Protein AF-A0ABD0RZQ1-F1 (afdb_monomer_lite)

Radius of gyration: 12.81 Å; chains: 1; bounding box: 33×20×26 Å

Sequence (62 aa):
TSLCTLQKAIAGLVVMSEEMEKIYNSFLNNQVPDHWSNAAYPSLKPLGSWVRDLTLRTAFIE

Organism: Cirrhinus mrigala (NCBI:txid683832)

InterPro domains:
  IPR026983 Dynein heavy chain [PTHR22878] (1-61)
  IPR041228 Dynein heavy chain, C-terminal domain [PF18199] (2-61)

Foldseek 3Di:
DLVVVLVCCVVVNDPQDPLSVQCVVCVVVQHHRPVCVVVADDDPDGNVVSVVVVVVVVVVVD

pLDDT: mean 88.12, std 5.61, range [55.38, 93.19]

Secondary structure (DSSP, 8-state):
-HHHHHHHHHTTSSPPPHHHHHHHHHHHTT---GGGTT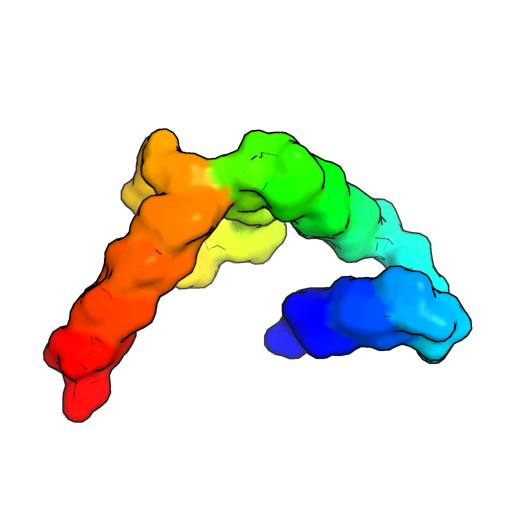TSPP--S-HHHHHHHHHHHHHHH-

Structure (mmCIF, N/CA/C/O backbone):
data_AF-A0ABD0RZQ1-F1
#
_entry.id   AF-A0ABD0RZQ1-F1
#
loop_
_atom_site.group_PDB
_atom_site.id
_atom_site.type_symbol
_atom_site.label_atom_id
_atom_site.label_alt_id
_atom_site.label_comp_id
_atom_site.label_asym_id
_atom_site.label_entity_id
_atom_site.label_seq_id
_atom_site.pdbx_PDB_ins_code
_atom_site.Cartn_x
_atom_site.Cartn_y
_atom_site.Cartn_z
_atom_site.occupancy
_atom_site.B_iso_or_equiv
_atom_site.auth_seq_id
_atom_site.auth_comp_id
_atom_site.auth_asym_id
_atom_site.auth_atom_id
_atom_site.pdbx_PDB_model_num
ATOM 1 N N . THR A 1 1 ? 4.276 -5.484 8.365 1.00 71.00 1 THR A N 1
ATOM 2 C CA . THR A 1 1 ? 3.148 -5.791 9.280 1.00 71.00 1 THR A CA 1
ATOM 3 C C . THR A 1 1 ? 1.882 -5.019 8.933 1.00 71.00 1 THR A C 1
ATOM 5 O O . THR A 1 1 ? 0.817 -5.616 9.007 1.00 71.00 1 THR A O 1
ATOM 8 N N . SER A 1 2 ? 1.975 -3.761 8.483 1.00 82.38 2 SER A N 1
ATOM 9 C CA . SER A 1 2 ? 0.842 -2.904 8.070 1.00 82.38 2 SER A CA 1
ATOM 10 C C . SER A 1 2 ? -0.192 -3.573 7.144 1.00 82.38 2 SER A C 1
ATOM 12 O O . SER A 1 2 ? -1.382 -3.521 7.436 1.00 82.38 2 SER A O 1
ATOM 14 N N . LEU A 1 3 ? 0.238 -4.270 6.084 1.00 86.50 3 LEU A N 1
ATOM 15 C CA . LEU A 1 3 ? -0.662 -4.972 5.148 1.00 86.50 3 LEU A CA 1
ATOM 16 C C . LEU A 1 3 ? -1.500 -6.084 5.800 1.00 86.50 3 LEU A C 1
ATOM 18 O O . LEU A 1 3 ? -2.690 -6.207 5.523 1.00 86.50 3 LEU A O 1
ATOM 22 N N . CYS A 1 4 ? -0.891 -6.883 6.681 1.00 89.88 4 CYS A N 1
ATOM 23 C CA . CYS A 1 4 ? -1.588 -7.968 7.375 1.00 89.88 4 CYS A CA 1
ATOM 24 C C . CYS A 1 4 ? -2.658 -7.412 8.321 1.00 89.88 4 CYS A C 1
ATOM 26 O O . CYS A 1 4 ? -3.767 -7.940 8.400 1.00 89.88 4 CYS A O 1
ATOM 28 N N . THR A 1 5 ? -2.341 -6.319 9.019 1.00 89.44 5 THR A N 1
ATOM 29 C CA . THR A 1 5 ? -3.299 -5.663 9.909 1.00 89.44 5 THR A CA 1
ATOM 30 C C . THR A 1 5 ? -4.440 -5.024 9.124 1.00 89.44 5 THR A C 1
ATOM 32 O O . THR A 1 5 ? -5.587 -5.189 9.520 1.00 89.44 5 THR A O 1
ATOM 35 N N . LEU A 1 6 ? -4.157 -4.403 7.972 1.00 89.62 6 LEU A N 1
ATOM 36 C CA . LEU A 1 6 ? -5.187 -3.861 7.082 1.00 89.62 6 LEU A CA 1
ATOM 37 C C . LEU A 1 6 ? -6.161 -4.951 6.605 1.00 89.62 6 LEU A C 1
ATOM 39 O O . LEU A 1 6 ? -7.371 -4.757 6.663 1.00 89.62 6 LEU A O 1
ATOM 43 N N . GLN A 1 7 ? -5.664 -6.125 6.201 1.00 91.38 7 GLN A N 1
ATOM 44 C CA . GLN A 1 7 ? -6.523 -7.255 5.820 1.00 91.38 7 GLN A CA 1
ATOM 45 C C . GLN A 1 7 ? -7.429 -7.716 6.970 1.00 91.38 7 GLN A C 1
ATOM 47 O O . GLN A 1 7 ? -8.616 -7.962 6.766 1.00 91.38 7 GLN A O 1
ATOM 52 N N . LYS A 1 8 ? -6.887 -7.800 8.191 1.00 91.62 8 LYS A N 1
ATOM 53 C CA . LYS A 1 8 ? -7.667 -8.152 9.385 1.00 91.62 8 LYS A CA 1
ATOM 54 C C . LYS A 1 8 ? -8.690 -7.073 9.746 1.00 91.62 8 LYS A C 1
ATOM 56 O O . LYS A 1 8 ? -9.791 -7.420 10.158 1.00 91.62 8 LYS A O 1
ATOM 61 N N . ALA A 1 9 ? -8.350 -5.798 9.569 1.00 90.94 9 ALA A N 1
ATOM 62 C CA . ALA A 1 9 ? -9.260 -4.684 9.815 1.00 90.94 9 ALA A CA 1
ATOM 63 C C . ALA A 1 9 ? -10.434 -4.677 8.825 1.00 90.94 9 ALA A C 1
ATOM 65 O O . ALA A 1 9 ? -11.581 -4.548 9.241 1.00 90.94 9 ALA A O 1
ATOM 66 N N . ILE A 1 10 ? -10.174 -4.932 7.537 1.00 88.19 10 ILE A N 1
ATOM 67 C CA . ILE A 1 10 ? -11.220 -5.082 6.509 1.00 88.19 10 ILE A CA 1
ATOM 68 C C . ILE A 1 10 ? -12.145 -6.268 6.825 1.00 88.19 10 ILE A C 1
ATOM 70 O O . ILE A 1 10 ? -13.353 -6.182 6.626 1.00 88.19 10 ILE A O 1
ATOM 74 N N . ALA A 1 11 ? -11.597 -7.364 7.357 1.00 91.38 11 ALA A N 1
ATOM 75 C CA . ALA A 1 11 ? -12.373 -8.524 7.796 1.00 91.38 11 ALA A CA 1
ATOM 76 C C . ALA A 1 11 ? -13.125 -8.311 9.130 1.00 91.38 11 ALA A C 1
ATOM 78 O O . ALA A 1 11 ? -13.783 -9.234 9.604 1.00 91.38 11 ALA A O 1
ATOM 79 N N . GLY A 1 12 ? -13.007 -7.138 9.764 1.00 90.38 12 GLY A N 1
ATOM 80 C CA . GLY A 1 12 ? -13.637 -6.834 11.053 1.00 90.38 12 GLY A CA 1
ATOM 81 C C . GLY A 1 12 ? -12.980 -7.509 12.263 1.00 90.38 12 GLY A C 1
ATOM 82 O O . GLY A 1 12 ? -13.546 -7.507 13.351 1.00 90.38 12 GLY A O 1
ATOM 83 N N . LEU A 1 13 ? -11.787 -8.088 12.096 1.00 90.88 13 LEU A N 1
ATOM 84 C CA . LEU A 1 13 ? -11.044 -8.765 13.166 1.00 90.88 13 LEU A CA 1
ATOM 85 C C . LEU A 1 13 ? -10.213 -7.795 14.020 1.00 90.88 13 LEU A C 1
ATOM 87 O O . LEU A 1 13 ? -9.771 -8.154 15.109 1.00 90.88 13 LEU A O 1
ATOM 91 N N . VAL A 1 14 ? -9.951 -6.587 13.514 1.00 90.00 14 VAL A N 1
ATOM 92 C CA . VAL A 1 14 ? -9.188 -5.523 14.183 1.00 90.00 14 VAL A CA 1
ATOM 93 C C . VAL A 1 14 ? -9.890 -4.187 13.930 1.00 90.00 14 VAL A C 1
ATOM 95 O O . VAL A 1 14 ? -10.473 -3.986 12.868 1.00 90.00 14 VAL A O 1
ATOM 98 N N . VAL A 1 15 ? -9.838 -3.264 14.892 1.00 89.31 15 VAL A N 1
ATOM 99 C CA . VAL A 1 15 ? -10.379 -1.906 14.723 1.00 89.31 15 VAL A CA 1
ATOM 100 C C . VAL A 1 15 ? -9.521 -1.129 13.721 1.00 89.31 15 VAL A C 1
ATOM 102 O O . VAL A 1 15 ? -8.301 -1.054 13.873 1.00 89.31 15 VAL A O 1
ATOM 105 N N . MET A 1 16 ? -10.157 -0.540 12.705 1.00 87.44 16 MET A N 1
ATOM 106 C CA . MET A 1 16 ? -9.487 0.326 11.732 1.00 87.44 16 MET A CA 1
ATOM 107 C C . MET A 1 16 ? -9.033 1.621 12.424 1.00 87.44 16 MET A C 1
ATOM 109 O O . MET A 1 16 ? -9.863 2.373 12.932 1.00 87.44 16 MET A O 1
ATOM 113 N N . SER A 1 17 ? -7.724 1.878 12.457 1.00 89.94 17 SER A N 1
ATOM 114 C CA . SER A 1 17 ? -7.173 3.161 12.910 1.00 89.94 17 SER A CA 1
ATOM 115 C 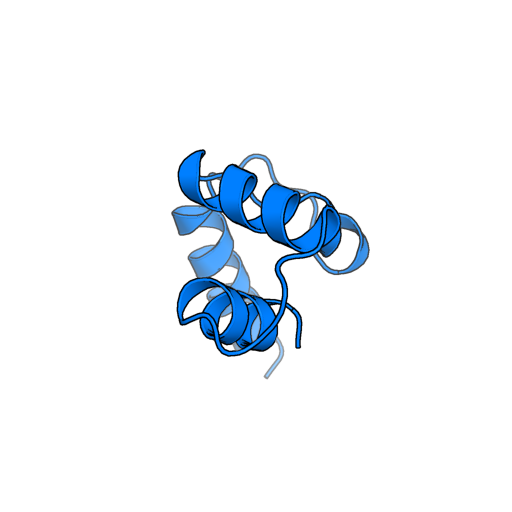C . SER A 1 17 ? -7.125 4.179 11.765 1.00 89.94 17 SER A C 1
ATOM 117 O O . SER A 1 17 ? -7.141 3.802 10.592 1.00 89.94 17 SER A O 1
ATOM 119 N N . GLU A 1 18 ? -6.991 5.466 12.096 1.00 89.56 18 GLU A N 1
ATOM 120 C CA . GLU A 1 18 ? -6.872 6.558 11.112 1.00 89.56 18 GLU A CA 1
ATOM 121 C C . GLU A 1 18 ? -5.714 6.327 10.119 1.00 89.56 18 GLU A C 1
ATOM 123 O O . GLU A 1 18 ? -5.834 6.567 8.919 1.00 89.56 18 GLU A O 1
ATOM 128 N N . GLU A 1 19 ? -4.581 5.809 10.597 1.00 87.75 19 GLU A N 1
ATOM 129 C CA . GLU A 1 19 ? -3.438 5.474 9.739 1.00 87.75 19 GLU A CA 1
ATOM 130 C C . GLU A 1 19 ? -3.781 4.375 8.725 1.00 87.75 19 GLU A C 1
ATOM 132 O O . GLU A 1 19 ? -3.372 4.430 7.565 1.00 87.75 19 GLU A O 1
ATOM 137 N N . MET A 1 20 ? -4.550 3.376 9.155 1.00 88.50 20 MET A N 1
ATOM 138 C CA . MET A 1 20 ? -4.942 2.239 8.329 1.00 88.50 20 MET A CA 1
ATOM 139 C C . MET A 1 20 ? -5.957 2.658 7.262 1.00 88.50 20 MET A C 1
ATOM 141 O O . MET A 1 20 ? -5.862 2.225 6.114 1.00 88.50 20 MET A O 1
ATOM 145 N N . GLU A 1 21 ? -6.856 3.577 7.614 1.00 90.62 21 GLU A N 1
ATOM 146 C CA . GLU A 1 21 ? -7.785 4.214 6.685 1.00 90.62 21 GLU A CA 1
ATOM 147 C C . GLU A 1 21 ? -7.053 5.043 5.614 1.00 90.62 21 GLU A C 1
ATOM 149 O O . GLU A 1 21 ? -7.373 4.940 4.430 1.00 90.62 21 GLU A O 1
ATOM 154 N N . LYS A 1 22 ? -6.002 5.794 5.975 1.00 91.25 22 LYS A N 1
ATOM 155 C CA . LYS A 1 22 ? -5.160 6.514 4.996 1.00 91.25 22 LYS A CA 1
ATOM 156 C C . LYS A 1 22 ? -4.476 5.565 4.008 1.00 91.25 22 LYS A C 1
ATOM 158 O O . LYS A 1 22 ? -4.455 5.833 2.803 1.00 91.25 22 LYS A O 1
ATOM 163 N N . ILE A 1 23 ? -3.950 4.439 4.496 1.00 91.19 23 ILE A N 1
ATOM 164 C CA . ILE A 1 23 ? -3.356 3.395 3.646 1.00 91.19 23 ILE A CA 1
ATOM 165 C C . ILE A 1 23 ? -4.418 2.804 2.710 1.00 91.19 23 ILE A C 1
ATOM 167 O O . ILE A 1 23 ? -4.176 2.677 1.510 1.00 91.19 23 ILE A O 1
ATOM 171 N N . TYR A 1 24 ? -5.602 2.492 3.238 1.00 90.69 24 TYR A N 1
ATOM 172 C CA . TYR A 1 24 ? -6.720 1.960 2.463 1.00 90.69 24 TYR A CA 1
ATOM 173 C C . TYR A 1 24 ? -7.160 2.916 1.345 1.00 90.69 24 TYR A C 1
ATOM 175 O O . TYR A 1 24 ? -7.252 2.513 0.185 1.00 90.69 24 TYR A O 1
ATOM 183 N N . ASN A 1 25 ? -7.337 4.200 1.662 1.00 92.62 25 ASN A N 1
ATOM 184 C CA . ASN A 1 25 ? -7.689 5.230 0.685 1.00 92.62 25 ASN A CA 1
ATOM 185 C C . ASN A 1 25 ? -6.611 5.402 -0.395 1.00 92.62 25 ASN A C 1
ATOM 187 O O . ASN A 1 25 ? -6.931 5.551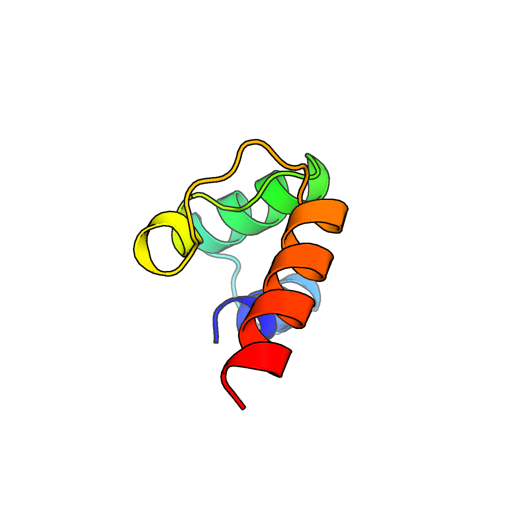 -1.572 1.00 92.62 25 ASN A O 1
ATOM 191 N N . SER A 1 26 ? -5.330 5.315 -0.025 1.00 91.38 26 SER A N 1
ATOM 192 C CA . SER A 1 26 ? -4.225 5.357 -0.994 1.00 91.38 26 SER A CA 1
ATOM 193 C C . SER A 1 26 ? -4.308 4.192 -1.987 1.00 91.38 26 SER A C 1
ATOM 195 O O . SER A 1 26 ? -4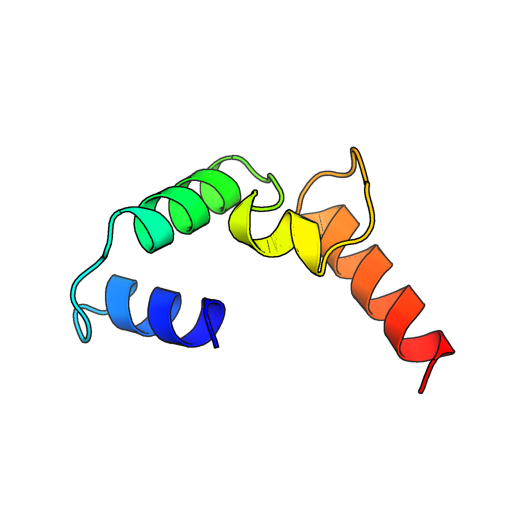.135 4.391 -3.189 1.00 91.38 26 SER A O 1
ATOM 197 N N . PHE A 1 27 ? -4.654 2.988 -1.517 1.00 90.88 27 PHE A N 1
ATOM 198 C CA . PHE A 1 27 ? -4.844 1.827 -2.393 1.00 90.88 27 PHE A CA 1
ATOM 199 C C . PHE A 1 27 ? -6.034 1.989 -3.333 1.00 90.88 27 PHE A C 1
ATOM 201 O O . PHE A 1 27 ? -5.902 1.676 -4.516 1.00 90.88 27 PHE A O 1
ATOM 208 N N . LEU A 1 28 ? -7.160 2.516 -2.842 1.00 91.75 28 LEU A N 1
ATOM 209 C CA . LEU A 1 28 ? -8.315 2.830 -3.688 1.00 91.75 28 LEU A CA 1
ATOM 210 C C . LEU A 1 28 ? -7.960 3.841 -4.788 1.00 91.75 28 LEU A C 1
ATOM 212 O O . LEU A 1 28 ? -8.425 3.710 -5.917 1.00 91.75 28 LEU A O 1
ATOM 216 N N . ASN A 1 29 ? -7.076 4.793 -4.486 1.00 93.19 29 ASN A N 1
ATOM 217 C CA . ASN A 1 29 ? -6.595 5.801 -5.431 1.00 93.19 29 ASN A CA 1
ATOM 218 C C . ASN A 1 29 ? -5.410 5.334 -6.297 1.00 93.19 29 ASN A C 1
ATOM 220 O O . ASN A 1 29 ? -4.861 6.133 -7.056 1.00 93.19 29 ASN A O 1
ATOM 224 N N . ASN A 1 30 ? -5.000 4.061 -6.213 1.00 91.44 30 ASN A N 1
ATOM 225 C CA . ASN A 1 30 ? -3.842 3.510 -6.929 1.00 91.44 30 ASN A CA 1
ATOM 226 C C . ASN A 1 30 ? -2.531 4.276 -6.643 1.00 91.44 30 ASN A C 1
ATOM 228 O O . ASN A 1 30 ? -1.662 4.409 -7.510 1.00 91.44 30 ASN A O 1
ATOM 232 N N . GLN A 1 31 ? -2.389 4.779 -5.417 1.00 91.00 31 GLN A N 1
ATOM 233 C CA . GLN A 1 31 ? -1.240 5.533 -4.924 1.00 91.00 31 GLN A CA 1
ATOM 234 C C . GLN A 1 31 ? -0.475 4.731 -3.870 1.00 91.00 31 GLN A C 1
ATOM 236 O O . GLN A 1 31 ? -1.030 3.887 -3.162 1.00 91.00 31 GLN A O 1
ATOM 241 N N . VAL A 1 32 ? 0.827 4.994 -3.776 1.00 89.94 32 VAL A N 1
ATOM 242 C CA . VAL A 1 32 ? 1.666 4.429 -2.717 1.00 89.94 32 VAL A CA 1
ATOM 243 C C . VAL A 1 32 ? 1.356 5.183 -1.421 1.00 89.94 32 VAL A C 1
ATOM 245 O O . VAL A 1 32 ? 1.436 6.408 -1.427 1.00 89.94 32 VAL A O 1
ATOM 248 N N . PRO A 1 33 ? 1.004 4.496 -0.321 1.00 90.69 33 PRO A N 1
ATOM 249 C CA . PRO A 1 33 ? 0.719 5.159 0.944 1.00 90.69 33 PRO A CA 1
ATOM 250 C C . PRO A 1 33 ? 1.917 5.947 1.470 1.00 90.69 33 PRO A C 1
ATOM 252 O O . PRO A 1 33 ? 3.024 5.408 1.557 1.00 90.69 33 PRO A O 1
ATOM 255 N N . ASP A 1 34 ? 1.674 7.164 1.956 1.00 86.44 34 ASP A N 1
ATOM 256 C CA . ASP A 1 34 ? 2.703 8.001 2.590 1.00 86.44 34 ASP A CA 1
ATOM 257 C C . ASP A 1 34 ? 3.350 7.325 3.802 1.00 86.44 34 ASP A C 1
ATOM 259 O O . ASP A 1 34 ? 4.522 7.545 4.096 1.00 86.44 34 ASP A O 1
ATOM 263 N N . HIS A 1 35 ? 2.621 6.434 4.477 1.00 86.69 35 HIS A N 1
ATOM 264 C CA . HIS A 1 35 ? 3.151 5.637 5.584 1.00 86.69 35 HIS A CA 1
ATOM 265 C C . HIS A 1 35 ? 4.353 4.766 5.168 1.00 86.69 35 HIS A C 1
ATOM 267 O O . HIS A 1 35 ? 5.169 4.390 6.006 1.00 86.69 35 HIS A O 1
ATOM 273 N N . TRP A 1 36 ? 4.491 4.436 3.880 1.00 88.38 36 TRP A N 1
ATOM 274 C CA . TRP A 1 36 ? 5.641 3.693 3.365 1.00 88.38 36 TRP A CA 1
ATOM 275 C C . TRP A 1 36 ? 6.775 4.596 2.895 1.00 88.38 36 TRP A C 1
ATOM 277 O O . TRP A 1 36 ? 7.845 4.069 2.631 1.00 88.38 36 TRP A O 1
ATOM 287 N N . SER A 1 37 ? 6.600 5.919 2.833 1.00 84.75 37 SER A N 1
ATOM 288 C CA . SER A 1 37 ? 7.584 6.867 2.279 1.00 84.75 37 SER A CA 1
ATOM 289 C C . SER A 1 37 ? 9.003 6.720 2.840 1.00 84.75 37 SER A C 1
ATOM 291 O O . SER A 1 37 ? 9.961 6.879 2.094 1.00 84.75 37 SER A O 1
ATOM 293 N N . ASN A 1 38 ? 9.154 6.361 4.120 1.00 84.06 38 ASN A N 1
ATOM 294 C CA . ASN A 1 38 ? 10.467 6.179 4.747 1.00 84.06 38 ASN A CA 1
ATOM 295 C C . ASN A 1 38 ? 11.187 4.885 4.313 1.00 84.06 38 ASN A C 1
ATOM 297 O O . ASN A 1 38 ? 12.409 4.803 4.363 1.00 84.06 38 ASN A O 1
ATOM 301 N N . ALA A 1 39 ? 10.433 3.857 3.915 1.00 83.88 39 ALA A N 1
ATOM 302 C CA . ALA A 1 39 ? 10.966 2.572 3.447 1.00 83.88 39 ALA A CA 1
ATOM 303 C C . ALA A 1 39 ? 10.839 2.393 1.922 1.00 83.88 39 ALA A C 1
ATOM 305 O O . ALA A 1 39 ? 11.447 1.497 1.339 1.00 83.88 39 ALA A O 1
ATOM 306 N N . ALA A 1 40 ? 10.026 3.222 1.275 1.00 83.38 40 ALA A N 1
ATOM 307 C CA . ALA A 1 40 ? 9.809 3.250 -0.155 1.00 83.38 40 ALA A CA 1
ATOM 308 C C . ALA A 1 40 ? 10.885 4.098 -0.830 1.00 83.38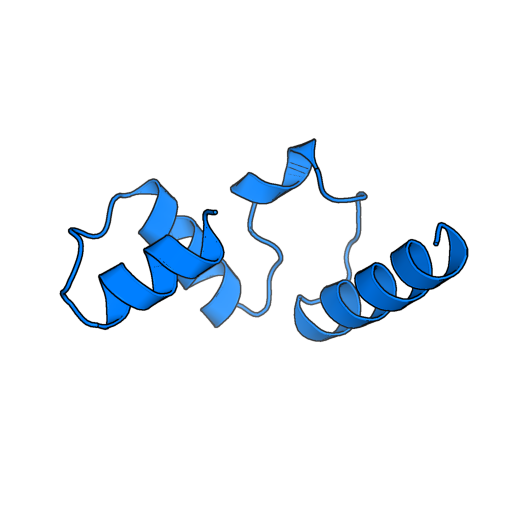 40 ALA A C 1
ATOM 310 O O . ALA A 1 40 ? 11.323 5.124 -0.316 1.00 83.38 40 ALA A O 1
ATOM 311 N N . TYR A 1 41 ? 11.267 3.704 -2.039 1.00 84.50 41 TYR A N 1
ATOM 312 C CA . TYR A 1 41 ? 12.040 4.587 -2.899 1.00 84.50 41 TYR A CA 1
ATOM 313 C C . TYR A 1 41 ? 11.112 5.669 -3.488 1.00 84.50 41 TYR A C 1
ATOM 315 O O . TYR A 1 41 ? 9.961 5.365 -3.832 1.00 84.50 41 TYR A O 1
ATOM 323 N N . PRO A 1 42 ? 11.593 6.917 -3.637 1.00 81.19 42 PRO A N 1
ATOM 324 C CA . PRO A 1 42 ? 10.806 7.995 -4.220 1.00 81.19 42 PRO A CA 1
ATOM 325 C C . PRO A 1 42 ? 10.435 7.655 -5.667 1.00 81.19 42 PRO A C 1
ATOM 327 O O . PRO A 1 42 ? 11.286 7.295 -6.483 1.00 81.19 42 PRO A O 1
ATOM 330 N N . SER A 1 43 ? 9.143 7.734 -5.981 1.00 81.94 43 SER A N 1
ATOM 331 C CA . SER A 1 43 ? 8.600 7.352 -7.282 1.00 81.94 43 SER A CA 1
ATOM 332 C C . SER A 1 43 ? 7.274 8.058 -7.542 1.00 81.94 43 SER A C 1
ATOM 334 O O . SER A 1 43 ? 6.468 8.223 -6.634 1.00 81.94 43 SER A O 1
ATOM 336 N N . LEU A 1 44 ? 7.034 8.428 -8.801 1.00 83.56 44 LEU A N 1
ATOM 337 C CA . LEU A 1 44 ? 5.743 8.936 -9.292 1.00 83.56 44 LEU A CA 1
ATOM 338 C C . LEU A 1 44 ? 4.909 7.834 -9.968 1.00 83.56 44 LEU A C 1
ATOM 340 O O . LEU A 1 44 ? 3.930 8.114 -10.657 1.00 83.56 44 LEU A O 1
ATOM 344 N N . LYS A 1 45 ? 5.329 6.569 -9.844 1.00 87.25 45 LYS A N 1
ATOM 345 C CA . LYS A 1 45 ? 4.616 5.437 -10.443 1.00 87.25 45 LYS A CA 1
ATOM 346 C C . LYS A 1 45 ? 3.309 5.169 -9.681 1.00 87.25 45 LYS A C 1
ATOM 348 O O . LYS A 1 45 ? 3.309 5.232 -8.453 1.00 87.25 45 LYS A O 1
ATOM 353 N N . PRO A 1 46 ? 2.227 4.781 -10.380 1.00 90.50 46 PRO A N 1
ATOM 354 C CA . PRO A 1 46 ? 1.029 4.275 -9.718 1.00 90.50 46 PRO A CA 1
ATOM 355 C C . PRO A 1 46 ? 1.343 2.976 -8.967 1.00 90.50 46 PRO A C 1
ATOM 357 O O . PRO A 1 46 ? 2.252 2.238 -9.366 1.00 90.50 46 PRO A O 1
ATOM 360 N N . LEU A 1 47 ? 0.564 2.667 -7.929 1.00 89.75 47 LEU A N 1
ATOM 361 C CA . LEU A 1 47 ? 0.801 1.562 -6.994 1.00 89.75 47 LEU A CA 1
ATOM 362 C C . LEU A 1 47 ? 1.097 0.235 -7.707 1.00 89.75 47 LEU A C 1
ATOM 364 O O . LEU A 1 47 ? 2.093 -0.414 -7.399 1.00 89.75 47 LEU A O 1
ATOM 368 N N . GLY A 1 48 ? 0.305 -0.142 -8.715 1.00 89.69 48 GLY A N 1
ATOM 369 C CA . GLY A 1 48 ? 0.537 -1.388 -9.460 1.00 89.69 48 GLY A CA 1
ATOM 370 C C . GLY A 1 48 ? 1.903 -1.459 -10.164 1.00 89.69 48 GLY A C 1
ATOM 371 O O . GLY A 1 48 ? 2.564 -2.497 -10.148 1.00 89.69 48 GLY A O 1
ATOM 372 N N . SER A 1 49 ? 2.361 -0.349 -10.754 1.00 92.38 49 SER A N 1
ATOM 373 C CA . SER A 1 49 ? 3.684 -0.265 -11.394 1.00 92.38 49 SER A CA 1
ATOM 374 C C . SER A 1 49 ? 4.803 -0.187 -10.352 1.00 92.38 49 SER A C 1
ATOM 376 O O . SER A 1 49 ? 5.850 -0.810 -10.519 1.00 92.38 49 SER A O 1
ATOM 378 N N . TRP A 1 50 ? 4.555 0.524 -9.250 1.00 93.19 50 TRP A N 1
ATOM 379 C CA . TRP A 1 50 ? 5.480 0.645 -8.129 1.00 93.19 50 TRP A CA 1
ATOM 380 C C . TRP A 1 50 ? 5.769 -0.705 -7.463 1.00 93.19 50 TRP A C 1
ATOM 382 O O . TRP A 1 50 ? 6.933 -1.012 -7.216 1.00 93.19 50 TRP A O 1
ATOM 392 N N . VAL A 1 51 ? 4.748 -1.544 -7.241 1.00 91.50 51 VAL A N 1
ATOM 393 C CA . VAL A 1 51 ? 4.921 -2.891 -6.668 1.00 91.50 51 VAL A CA 1
ATOM 394 C C . VAL A 1 51 ? 5.772 -3.766 -7.587 1.00 91.50 51 VAL A C 1
ATOM 396 O O . VAL A 1 51 ? 6.696 -4.421 -7.116 1.00 91.50 51 VAL A O 1
ATOM 399 N N . ARG A 1 52 ? 5.521 -3.743 -8.903 1.00 91.69 52 ARG A N 1
ATOM 400 C CA . ARG A 1 52 ? 6.325 -4.512 -9.866 1.00 91.69 52 ARG A CA 1
ATOM 401 C C . ARG A 1 52 ? 7.791 -4.070 -9.871 1.00 91.69 52 ARG A C 1
ATOM 403 O O . ARG A 1 52 ? 8.673 -4.922 -9.865 1.00 91.69 52 ARG A O 1
ATOM 410 N N . ASP A 1 53 ? 8.048 -2.762 -9.890 1.00 91.12 53 ASP A N 1
ATOM 411 C CA . ASP A 1 53 ? 9.410 -2.211 -9.834 1.00 91.12 53 ASP A CA 1
ATOM 412 C C . ASP A 1 53 ? 10.089 -2.549 -8.496 1.00 91.12 53 ASP A C 1
ATOM 414 O O . ASP A 1 53 ? 11.247 -2.957 -8.479 1.00 91.12 53 ASP A O 1
ATOM 418 N N . LEU A 1 54 ? 9.352 -2.500 -7.380 1.00 90.44 54 LEU A N 1
ATOM 419 C CA . LEU A 1 54 ? 9.863 -2.933 -6.081 1.00 90.44 54 LEU A CA 1
ATOM 420 C C . 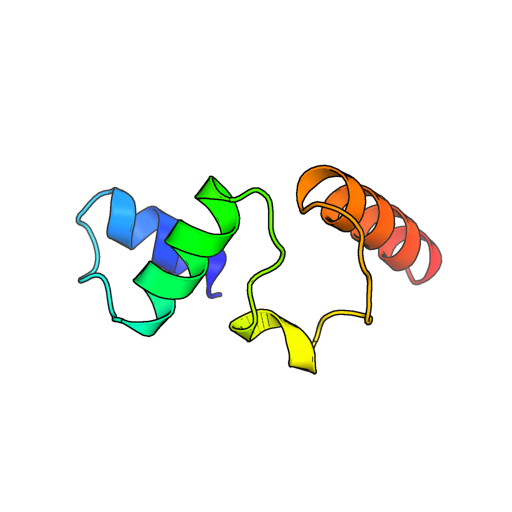LEU A 1 54 ? 10.311 -4.403 -6.116 1.00 90.44 54 LEU A C 1
ATOM 422 O O . LEU A 1 54 ? 11.438 -4.682 -5.724 1.00 90.44 54 LEU A O 1
ATOM 426 N N . THR A 1 55 ? 9.479 -5.320 -6.626 1.00 90.94 55 THR A N 1
ATOM 427 C CA . THR A 1 55 ? 9.822 -6.751 -6.722 1.00 90.94 55 THR A CA 1
ATOM 428 C C . THR A 1 55 ? 11.054 -6.998 -7.592 1.00 90.94 55 THR A C 1
ATOM 430 O O . THR A 1 55 ? 11.904 -7.807 -7.232 1.00 90.94 55 THR A O 1
ATOM 433 N N . LEU A 1 56 ? 11.180 -6.294 -8.722 1.00 91.38 56 LEU A N 1
ATOM 434 C CA . LEU A 1 56 ? 12.354 -6.412 -9.592 1.00 91.38 56 LEU A CA 1
ATOM 435 C C . LEU A 1 56 ? 13.631 -5.930 -8.895 1.00 91.38 56 LEU A C 1
ATOM 437 O O . LEU A 1 56 ? 14.676 -6.560 -9.023 1.00 91.38 56 LEU A O 1
ATOM 441 N N . ARG A 1 57 ? 13.547 -4.832 -8.135 1.00 88.81 57 ARG A N 1
ATOM 442 C CA . ARG A 1 57 ? 14.684 -4.298 -7.375 1.00 88.81 57 ARG A CA 1
ATOM 443 C C . ARG A 1 57 ? 15.097 -5.216 -6.236 1.00 88.81 57 ARG A C 1
ATOM 445 O O . ARG A 1 57 ? 16.288 -5.408 -6.035 1.00 88.81 57 ARG A O 1
ATOM 452 N N . THR A 1 58 ? 14.141 -5.778 -5.498 1.00 88.38 58 THR A N 1
ATOM 453 C CA . THR A 1 58 ? 14.457 -6.712 -4.410 1.00 88.38 58 THR A CA 1
ATOM 454 C C . THR A 1 58 ? 15.054 -8.007 -4.945 1.00 88.38 58 THR A C 1
ATOM 456 O O . THR A 1 58 ? 16.018 -8.489 -4.370 1.00 88.38 58 THR A O 1
ATOM 459 N N . ALA A 1 59 ? 14.565 -8.508 -6.083 1.00 90.31 59 ALA A N 1
ATOM 460 C CA . ALA A 1 59 ? 15.109 -9.703 -6.732 1.00 90.31 59 ALA A CA 1
ATOM 461 C C . ALA A 1 59 ? 16.541 -9.529 -7.269 1.00 90.31 59 ALA A C 1
ATOM 463 O O . ALA A 1 59 ? 17.199 -10.516 -7.562 1.00 90.31 59 ALA A O 1
ATOM 464 N N . PHE A 1 60 ? 17.015 -8.292 -7.446 1.00 85.94 60 PHE A N 1
ATOM 465 C CA . PHE A 1 60 ? 18.417 -8.016 -7.773 1.00 85.94 60 PHE A CA 1
ATOM 466 C C . PHE A 1 60 ? 19.327 -8.016 -6.532 1.00 85.94 60 PHE A C 1
ATOM 468 O O . PHE A 1 60 ? 20.538 -8.164 -6.661 1.00 85.94 60 PHE A O 1
ATOM 475 N N . ILE A 1 61 ? 18.756 -7.762 -5.352 1.00 83.56 61 ILE A N 1
ATOM 476 C CA . ILE A 1 61 ? 19.494 -7.641 -4.088 1.00 83.56 61 ILE A CA 1
ATOM 477 C C . ILE A 1 61 ? 19.574 -8.992 -3.358 1.00 83.56 61 ILE A C 1
ATOM 479 O O . ILE A 1 61 ? 20.535 -9.200 -2.618 1.00 83.56 61 ILE A O 1
ATOM 483 N N . GLU A 1 62 ? 18.586 -9.877 -3.551 1.00 55.38 62 GLU A N 1
ATOM 484 C CA . GLU A 1 62 ? 18.693 -11.310 -3.210 1.00 55.38 62 GLU A CA 1
ATOM 485 C C . GLU A 1 62 ? 19.742 -12.024 -4.070 1.00 55.38 62 GLU A C 1
ATOM 487 O O . GLU A 1 62 ? 20.556 -12.769 -3.475 1.00 55.38 62 GLU A O 1
#